Protein AF-A0A662R230-F1 (afdb_monomer)

Mean predicted aligned error: 6.57 Å

pLDDT: mean 85.44, std 10.99, range [40.38, 94.94]

Secondary structure (DSSP, 8-state):
--------HHHHHHHHHHHHHHHHHHHHHTS-TT-EE-SS-EEPHHHH--HHHHHHHHHHHHHHHHHHHHHHHHTT-GGGHHHHHHHHHHHT-

Foldseek 3Di:
DPPPDDDDPLLVVLVVQLCVLVVVLVVVVVADPQADDDPVDGHGPCNVDDPVNVVVNVVSVLSNLVSVLVNVVVVVDPVCPVVNVVSVVVNVD

Sequence (93 aa):
MTREFQLDKEKIELLLKMVDNASSLEKHRSMPRYGWETKDRIIKQSEIYDELKAKEIMDQALKTLDAVYAFFKSLNMVELEDVLVEMERCLKR

Structure (mmCIF, N/CA/C/O backbone):
data_AF-A0A662R230-F1
#
_entry.id   AF-A0A662R230-F1
#
loop_
_atom_site.group_PDB
_atom_site.id
_atom_site.type_symbol
_atom_site.label_atom_id
_atom_site.label_alt_id
_atom_site.label_comp_id
_atom_site.label_asym_id
_atom_site.label_entity_id
_atom_site.label_seq_id
_atom_site.pdbx_PDB_ins_code
_atom_site.Cartn_x
_atom_site.Cartn_y
_atom_site.Cartn_z
_atom_site.occupancy
_atom_site.B_iso_or_equiv
_atom_site.auth_seq_id
_atom_site.auth_comp_id
_atom_site.auth_asym_id
_atom_site.auth_atom_id
_atom_site.pdbx_PDB_model_num
ATOM 1 N N . MET A 1 1 ? 4.257 -8.765 30.089 1.00 40.38 1 MET A N 1
ATOM 2 C CA . MET A 1 1 ? 2.881 -9.099 29.669 1.00 40.38 1 MET A CA 1
ATOM 3 C C . MET A 1 1 ? 2.806 -8.936 28.166 1.00 40.38 1 MET A C 1
ATOM 5 O O . MET A 1 1 ? 2.864 -7.810 27.689 1.00 40.38 1 MET A O 1
ATOM 9 N N . THR A 1 2 ? 2.757 -10.036 27.426 1.00 49.69 2 THR A N 1
ATOM 10 C CA . THR A 1 2 ? 2.472 -10.013 25.989 1.00 49.69 2 THR A CA 1
ATOM 11 C C . THR A 1 2 ? 0.992 -9.664 25.853 1.00 49.69 2 THR A C 1
ATOM 13 O O . THR A 1 2 ? 0.147 -10.429 26.307 1.00 49.69 2 THR A O 1
ATOM 16 N N . ARG A 1 3 ? 0.661 -8.473 25.342 1.00 59.19 3 ARG A N 1
ATOM 17 C CA . ARG A 1 3 ? -0.726 -8.168 24.966 1.00 59.19 3 ARG A CA 1
ATOM 18 C C . ARG A 1 3 ? -1.029 -9.011 23.732 1.00 59.19 3 ARG A C 1
ATOM 20 O O . ARG A 1 3 ? -0.465 -8.752 22.673 1.00 59.19 3 ARG A O 1
ATOM 27 N N . GLU A 1 4 ? -1.852 -10.042 23.878 1.00 63.50 4 GLU A N 1
ATOM 28 C CA . GLU A 1 4 ? -2.386 -10.758 22.723 1.00 63.50 4 GLU A CA 1
ATOM 29 C C . GLU A 1 4 ? -3.310 -9.802 21.965 1.00 63.50 4 GLU A C 1
ATOM 31 O O . GLU A 1 4 ? -4.352 -9.384 22.471 1.00 63.50 4 GLU A O 1
ATOM 36 N N . PHE A 1 5 ? -2.893 -9.397 20.766 1.00 67.62 5 PHE A N 1
ATOM 37 C CA . PHE A 1 5 ? -3.742 -8.620 19.876 1.00 67.62 5 PHE A CA 1
ATOM 38 C C . PHE A 1 5 ? -4.823 -9.540 19.317 1.00 67.62 5 PHE A C 1
ATOM 40 O O . PHE A 1 5 ? -4.542 -10.415 18.499 1.00 67.62 5 PHE A O 1
ATOM 47 N N . GLN A 1 6 ? -6.067 -9.337 19.748 1.00 78.75 6 GLN A N 1
ATOM 48 C CA . GLN A 1 6 ? -7.203 -9.969 19.091 1.00 78.75 6 GLN A CA 1
ATOM 49 C C . GLN A 1 6 ? -7.450 -9.264 17.757 1.00 78.75 6 GLN A C 1
ATOM 51 O O . GLN A 1 6 ? -7.877 -8.110 17.712 1.00 78.75 6 GLN A O 1
ATOM 56 N N . LEU A 1 7 ? -7.128 -9.958 16.668 1.00 87.12 7 LEU A N 1
ATOM 57 C CA . LEU A 1 7 ? -7.421 -9.505 15.315 1.00 87.12 7 LEU A CA 1
ATOM 58 C C . LEU A 1 7 ? -8.821 -9.981 14.936 1.00 87.12 7 LEU A C 1
ATOM 60 O O . LEU A 1 7 ? -9.076 -11.181 14.838 1.00 87.12 7 LEU A O 1
ATOM 64 N N . ASP A 1 8 ? -9.725 -9.033 14.725 1.00 90.44 8 ASP A N 1
ATOM 65 C CA . ASP A 1 8 ? -11.010 -9.313 14.098 1.00 90.44 8 ASP A CA 1
ATOM 66 C C . ASP A 1 8 ? -10.855 -9.489 12.579 1.00 90.44 8 ASP A C 1
ATOM 68 O O . ASP A 1 8 ? -9.788 -9.286 11.989 1.00 90.44 8 ASP A O 1
ATOM 72 N N . LYS A 1 9 ? -11.949 -9.900 11.937 1.00 92.19 9 LYS A N 1
ATOM 73 C CA . LYS A 1 9 ? -11.986 -10.152 10.497 1.00 92.19 9 LYS A CA 1
ATOM 74 C C . LYS A 1 9 ? -11.549 -8.929 9.682 1.00 92.19 9 LYS A C 1
ATOM 76 O O . LYS A 1 9 ? -10.798 -9.089 8.727 1.00 92.19 9 LYS A O 1
ATOM 81 N N . GLU A 1 10 ? -11.972 -7.729 10.073 1.00 92.00 10 GLU A N 1
ATOM 82 C CA . GLU A 1 10 ? -11.638 -6.488 9.363 1.00 92.00 10 GLU A CA 1
ATOM 83 C C . GLU A 1 10 ? -10.132 -6.205 9.413 1.00 92.00 10 GLU A C 1
ATOM 85 O O . GLU A 1 10 ? -9.511 -5.907 8.392 1.00 92.00 10 GLU A O 1
ATOM 90 N N . LYS A 1 11 ? -9.509 -6.378 10.584 1.00 93.00 11 LYS A N 1
ATOM 91 C CA . LYS A 1 11 ? -8.057 -6.239 10.750 1.00 93.00 11 LYS A CA 1
ATOM 92 C C . LYS A 1 11 ? -7.285 -7.270 9.933 1.00 93.00 11 LYS A C 1
ATOM 94 O O . LYS A 1 11 ? -6.275 -6.925 9.323 1.00 93.00 11 LYS A O 1
ATOM 99 N N . ILE A 1 12 ? -7.761 -8.515 9.882 1.00 93.62 12 ILE A N 1
ATOM 100 C CA . ILE A 1 12 ? -7.159 -9.565 9.047 1.00 93.62 12 ILE A CA 1
ATOM 101 C C . ILE A 1 12 ? -7.266 -9.201 7.561 1.00 93.62 12 ILE A C 1
ATOM 103 O O . ILE A 1 12 ? -6.284 -9.323 6.834 1.00 93.62 12 ILE A O 1
ATOM 107 N N . GLU A 1 13 ? -8.417 -8.706 7.105 1.00 94.81 13 GLU A N 1
ATOM 108 C CA . GLU A 1 13 ? -8.601 -8.265 5.717 1.00 94.81 13 GLU A CA 1
ATOM 109 C C . GLU A 1 13 ? -7.658 -7.116 5.341 1.00 94.81 13 GLU A C 1
ATOM 111 O O . GLU A 1 13 ? -7.122 -7.097 4.231 1.00 94.81 13 GLU A O 1
ATOM 116 N N . LEU A 1 14 ? -7.408 -6.179 6.259 1.00 94.50 14 LEU A N 1
ATOM 117 C CA . LEU A 1 14 ? -6.428 -5.112 6.049 1.00 94.50 14 LEU A CA 1
ATOM 118 C C . LEU A 1 14 ? -5.007 -5.669 5.915 1.00 94.50 14 LEU A C 1
ATOM 120 O O . LEU A 1 14 ? -4.291 -5.267 5.000 1.00 94.50 14 LEU A O 1
ATOM 124 N N . LEU A 1 15 ? -4.614 -6.628 6.759 1.00 94.00 15 LEU A N 1
ATOM 125 C CA . LEU A 1 15 ? -3.309 -7.291 6.653 1.00 94.00 15 LEU A CA 1
ATOM 126 C C . LEU A 1 15 ? -3.154 -8.048 5.327 1.00 94.00 15 LEU A C 1
ATOM 128 O O . LEU A 1 15 ? -2.112 -7.942 4.686 1.00 94.00 15 LEU A O 1
ATOM 132 N N . LEU A 1 16 ? -4.192 -8.760 4.879 1.00 94.44 16 LEU A N 1
ATOM 133 C CA . LEU A 1 16 ? -4.179 -9.445 3.581 1.00 94.44 16 LEU A CA 1
ATOM 134 C C . LEU A 1 16 ? -4.015 -8.449 2.427 1.00 94.44 16 LEU A C 1
ATOM 136 O O . LEU A 1 16 ? -3.143 -8.632 1.581 1.00 94.44 16 LEU A O 1
ATOM 140 N N . LYS A 1 17 ? -4.761 -7.335 2.447 1.00 93.06 17 LYS A N 1
ATOM 141 C CA . LYS A 1 17 ? -4.602 -6.255 1.461 1.00 93.06 17 LYS A CA 1
ATOM 142 C C . LYS A 1 17 ? -3.184 -5.688 1.449 1.00 93.06 17 LYS A C 1
ATOM 144 O O . LYS A 1 17 ? -2.669 -5.395 0.371 1.00 93.06 17 LYS A O 1
ATOM 149 N N . MET A 1 18 ? -2.542 -5.521 2.606 1.00 93.44 18 MET A N 1
ATOM 150 C CA . MET A 1 18 ? -1.148 -5.068 2.650 1.00 93.44 18 MET A CA 1
ATOM 151 C C . MET A 1 18 ? -0.221 -6.055 1.947 1.00 93.44 18 MET A C 1
ATOM 153 O O . MET A 1 18 ? 0.571 -5.637 1.109 1.00 93.44 18 MET A O 1
ATOM 157 N N . VAL A 1 19 ? -0.331 -7.349 2.263 1.00 92.38 19 VAL A N 1
ATOM 158 C CA . VAL A 1 19 ? 0.520 -8.399 1.681 1.00 92.38 19 VAL A CA 1
ATOM 159 C C . VAL A 1 19 ? 0.340 -8.471 0.166 1.00 92.38 19 VAL A C 1
ATOM 161 O O . VAL A 1 19 ? 1.329 -8.481 -0.569 1.00 92.38 19 VAL A O 1
ATOM 164 N N . ASP A 1 20 ? -0.905 -8.452 -0.310 1.00 89.88 20 ASP A N 1
ATOM 165 C CA . ASP A 1 20 ? -1.210 -8.538 -1.738 1.00 89.88 20 ASP A CA 1
ATOM 166 C C . ASP A 1 20 ? -0.577 -7.379 -2.518 1.00 89.88 20 ASP A C 1
ATOM 168 O O . ASP A 1 20 ? 0.095 -7.601 -3.527 1.00 89.88 20 ASP A O 1
ATOM 172 N N . ASN A 1 21 ? -0.717 -6.146 -2.022 1.00 87.31 21 ASN A N 1
ATOM 173 C CA . ASN A 1 21 ? -0.163 -4.976 -2.702 1.00 87.31 21 ASN A CA 1
ATOM 174 C C . ASN A 1 21 ? 1.368 -4.868 -2.537 1.00 87.31 21 ASN A C 1
ATOM 176 O O . ASN A 1 21 ? 2.067 -4.568 -3.506 1.00 87.31 21 ASN A O 1
ATOM 180 N N . ALA A 1 22 ? 1.914 -5.174 -1.355 1.00 88.62 22 ALA A N 1
ATOM 181 C CA . ALA A 1 22 ? 3.352 -5.100 -1.091 1.00 88.62 22 ALA A CA 1
ATOM 182 C C . ALA A 1 22 ? 4.150 -6.155 -1.871 1.00 88.62 22 ALA A C 1
ATOM 184 O O . ALA A 1 22 ? 5.220 -5.850 -2.399 1.00 88.62 22 ALA A O 1
ATOM 185 N N . SER A 1 23 ? 3.619 -7.374 -2.010 1.00 86.62 23 SER A N 1
ATOM 186 C CA . SER A 1 23 ? 4.291 -8.460 -2.739 1.00 86.62 23 SER A CA 1
ATOM 187 C C . SER A 1 23 ? 4.553 -8.116 -4.211 1.00 86.62 23 SER A C 1
ATOM 189 O O . SER A 1 23 ? 5.559 -8.534 -4.788 1.00 86.62 23 SER A O 1
ATOM 191 N N . SER A 1 24 ? 3.677 -7.314 -4.825 1.00 81.44 24 SER A N 1
ATOM 192 C CA . SER A 1 24 ? 3.877 -6.795 -6.179 1.00 81.44 24 SER A CA 1
ATOM 193 C C . SER A 1 24 ? 5.041 -5.800 -6.236 1.00 81.44 24 SER A C 1
ATOM 195 O O . SER A 1 24 ? 5.897 -5.890 -7.117 1.00 81.44 24 SER A O 1
ATOM 197 N N . LEU A 1 25 ? 5.145 -4.908 -5.246 1.00 84.06 25 LEU A N 1
ATOM 198 C CA . LEU A 1 25 ? 6.222 -3.916 -5.148 1.00 84.06 25 LEU A CA 1
ATOM 199 C C . LEU A 1 25 ? 7.591 -4.564 -4.904 1.00 84.06 25 LEU A C 1
ATOM 201 O O . LEU A 1 25 ? 8.600 -4.120 -5.455 1.00 84.06 25 LEU A O 1
ATOM 205 N N . GLU A 1 26 ? 7.651 -5.648 -4.130 1.00 84.38 26 GLU A N 1
ATOM 206 C CA . GLU A 1 26 ? 8.902 -6.374 -3.883 1.00 84.38 26 GLU A CA 1
ATOM 207 C C . GLU A 1 26 ? 9.509 -6.965 -5.162 1.00 84.38 26 GLU A C 1
ATOM 209 O O . GLU A 1 26 ? 10.733 -6.951 -5.325 1.00 84.38 26 GLU A O 1
ATOM 214 N N . LYS A 1 27 ? 8.674 -7.389 -6.122 1.00 79.88 27 LYS A N 1
ATOM 215 C CA . LYS A 1 27 ? 9.132 -7.857 -7.444 1.00 79.88 27 LYS A CA 1
ATOM 216 C C . LYS A 1 27 ? 9.833 -6.763 -8.250 1.00 79.88 27 LYS A C 1
ATOM 218 O O . LYS A 1 27 ? 10.646 -7.068 -9.115 1.00 79.88 27 LYS A O 1
ATOM 223 N N . HIS A 1 28 ? 9.550 -5.491 -7.975 1.00 74.81 28 HIS A N 1
ATOM 224 C CA . HIS A 1 28 ? 10.268 -4.379 -8.596 1.00 74.81 28 HIS A CA 1
ATOM 225 C C . HIS A 1 28 ? 11.625 -4.128 -7.937 1.00 74.81 28 HIS A C 1
ATOM 227 O O . HIS A 1 28 ? 12.577 -3.741 -8.610 1.00 74.81 28 HIS A O 1
ATOM 233 N N . ARG A 1 29 ? 11.765 -4.416 -6.639 1.00 66.06 29 ARG A N 1
ATOM 234 C CA . ARG A 1 29 ? 13.043 -4.294 -5.922 1.00 66.06 29 ARG A CA 1
ATOM 235 C C . ARG A 1 29 ? 14.051 -5.377 -6.316 1.00 66.06 29 ARG A C 1
ATOM 237 O O . ARG A 1 29 ? 15.254 -5.142 -6.212 1.00 66.06 29 ARG A O 1
ATOM 244 N N . SER A 1 30 ? 13.580 -6.539 -6.771 1.00 58.97 30 SER A N 1
ATOM 245 C CA . SER A 1 30 ? 14.442 -7.574 -7.355 1.00 58.97 30 SER A CA 1
ATOM 246 C C . SER A 1 30 ? 14.937 -7.219 -8.763 1.00 58.97 30 SER A C 1
ATOM 248 O O . SER A 1 30 ? 15.824 -7.902 -9.276 1.00 58.97 30 SER A O 1
ATOM 250 N N . MET A 1 31 ? 14.444 -6.130 -9.372 1.00 65.38 31 MET A N 1
ATOM 251 C CA . MET A 1 31 ? 15.023 -5.593 -10.601 1.00 65.38 31 MET A CA 1
ATOM 252 C C . MET A 1 31 ? 16.276 -4.743 -10.291 1.00 65.38 31 MET A C 1
ATOM 254 O O . MET A 1 31 ? 16.247 -3.878 -9.412 1.00 65.38 31 MET A O 1
ATOM 258 N N . PRO A 1 32 ? 17.396 -4.955 -11.003 1.00 62.16 32 PRO A N 1
ATOM 259 C CA . PRO A 1 32 ? 18.653 -4.271 -10.737 1.00 62.16 32 PRO A CA 1
ATOM 260 C C . PRO A 1 32 ? 18.565 -2.751 -10.944 1.00 62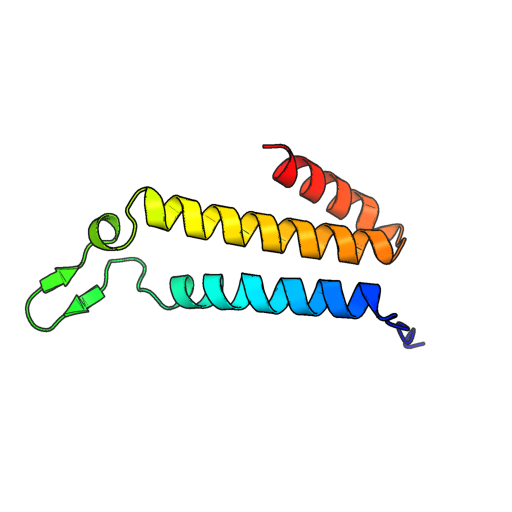.16 32 PRO A C 1
ATOM 262 O O . PRO A 1 32 ? 18.055 -2.245 -11.944 1.00 62.16 32 PRO A O 1
ATOM 265 N N . ARG A 1 33 ? 19.156 -2.008 -9.997 1.00 66.44 33 ARG A N 1
ATOM 266 C CA . ARG A 1 33 ? 19.203 -0.531 -9.965 1.00 66.44 33 ARG A CA 1
ATOM 267 C C . ARG A 1 33 ? 19.983 0.122 -11.113 1.00 66.44 33 ARG A C 1
ATOM 269 O O . ARG A 1 33 ? 19.946 1.338 -11.232 1.00 66.44 33 ARG A O 1
ATOM 276 N N . TYR A 1 34 ? 20.671 -0.653 -11.943 1.00 69.12 34 TYR A N 1
ATOM 277 C CA . TYR A 1 34 ? 21.464 -0.144 -13.067 1.00 69.12 34 TYR A CA 1
ATOM 278 C C . TYR A 1 34 ? 20.993 -0.690 -14.421 1.00 69.12 34 TYR A C 1
ATOM 280 O O . TYR A 1 34 ? 21.670 -0.512 -15.429 1.00 69.12 34 TYR A O 1
ATOM 288 N N . GLY A 1 35 ? 19.806 -1.307 -14.452 1.00 69.75 35 GLY A N 1
ATOM 289 C CA . GLY A 1 35 ? 19.298 -2.000 -15.629 1.00 69.75 35 GLY A CA 1
ATOM 290 C C . GLY A 1 35 ? 19.583 -3.499 -15.597 1.00 69.75 35 GLY A C 1
ATOM 291 O O . GLY A 1 35 ? 20.371 -3.976 -14.783 1.00 69.75 35 GLY A O 1
ATOM 292 N N . TRP A 1 36 ? 18.896 -4.246 -16.458 1.00 79.38 36 TRP A N 1
ATOM 293 C CA . TRP A 1 36 ? 18.983 -5.705 -16.524 1.00 79.38 36 TRP A CA 1
ATOM 294 C C . TRP A 1 36 ? 20.032 -6.128 -17.550 1.00 79.38 36 TRP A C 1
ATOM 296 O O . TRP A 1 36 ? 19.866 -5.878 -18.745 1.00 79.38 36 TRP A O 1
ATOM 306 N N . GLU A 1 37 ? 21.115 -6.759 -17.097 1.00 81.00 37 GLU A N 1
ATOM 307 C CA . GLU A 1 37 ? 22.129 -7.311 -17.993 1.00 81.00 37 GLU A CA 1
ATOM 308 C C . GLU A 1 37 ? 21.582 -8.565 -18.685 1.00 81.00 37 GLU A C 1
ATOM 310 O O . GLU A 1 37 ? 21.164 -9.533 -18.049 1.00 81.00 37 GLU A O 1
ATOM 315 N N . THR A 1 38 ? 21.547 -8.530 -20.012 1.00 82.25 38 THR A N 1
ATOM 316 C CA . THR A 1 38 ? 21.266 -9.693 -20.856 1.00 82.25 38 THR A CA 1
ATOM 317 C C . THR A 1 38 ? 22.532 -10.081 -21.610 1.00 82.25 38 THR A C 1
ATOM 319 O O . THR A 1 38 ? 23.503 -9.329 -21.623 1.00 82.25 38 THR A O 1
ATOM 322 N N . LYS A 1 39 ? 22.514 -11.238 -22.283 1.00 84.38 39 LYS A N 1
ATOM 323 C CA . LYS A 1 39 ? 23.650 -11.717 -23.084 1.00 84.38 39 LYS A CA 1
ATOM 324 C C . LYS A 1 39 ? 24.116 -10.701 -24.142 1.00 84.38 39 LYS A C 1
ATOM 326 O O . LYS A 1 39 ? 25.300 -10.672 -24.456 1.00 84.38 39 LYS A O 1
ATOM 331 N N . ASP A 1 40 ? 23.196 -9.883 -24.658 1.00 85.50 40 ASP A N 1
ATOM 332 C CA . ASP A 1 40 ? 23.451 -9.000 -25.801 1.00 85.50 40 ASP A CA 1
ATOM 333 C C . ASP A 1 40 ? 23.592 -7.520 -25.411 1.00 85.50 40 ASP A C 1
ATOM 335 O O . ASP A 1 40 ? 24.309 -6.772 -26.075 1.00 85.50 40 ASP A O 1
ATOM 339 N N . ARG A 1 41 ? 22.897 -7.067 -24.355 1.00 87.00 41 ARG A N 1
ATOM 340 C CA . ARG A 1 41 ? 22.945 -5.671 -23.880 1.00 87.00 41 ARG A CA 1
ATOM 341 C C . ARG A 1 41 ? 22.408 -5.491 -22.461 1.00 87.00 41 ARG A C 1
ATOM 343 O O . ARG A 1 41 ? 21.692 -6.341 -21.935 1.00 87.00 41 ARG A O 1
ATOM 350 N N . ILE A 1 42 ? 22.662 -4.322 -21.880 1.00 84.31 42 ILE A N 1
ATOM 351 C CA . ILE A 1 42 ? 21.995 -3.864 -20.655 1.00 84.31 42 ILE A CA 1
ATOM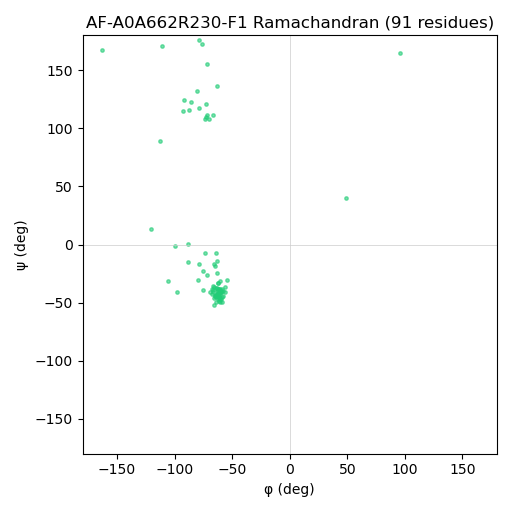 352 C C . ILE A 1 42 ? 20.677 -3.176 -21.037 1.00 84.31 42 ILE A C 1
ATOM 354 O O . ILE A 1 42 ? 20.683 -2.209 -21.800 1.00 84.31 42 ILE A O 1
ATOM 358 N N . ILE A 1 43 ? 19.556 -3.662 -20.501 1.00 85.44 43 ILE A N 1
ATOM 359 C CA . ILE A 1 43 ? 18.240 -3.014 -20.601 1.00 85.44 43 ILE A CA 1
ATOM 360 C C . ILE A 1 43 ? 18.200 -1.875 -19.582 1.00 85.44 43 ILE A C 1
ATOM 362 O O . ILE A 1 43 ? 18.297 -2.126 -18.379 1.00 85.44 43 ILE A O 1
ATOM 366 N N . LYS A 1 44 ? 18.059 -0.625 -20.033 1.00 85.00 44 LYS A N 1
ATOM 367 C CA . LYS A 1 44 ? 18.044 0.544 -19.139 1.00 85.00 44 LYS A CA 1
ATOM 368 C C . LYS A 1 44 ? 16.749 0.606 -18.333 1.00 85.00 44 LYS A C 1
ATOM 370 O O . LYS A 1 44 ? 15.703 0.156 -18.782 1.00 85.00 44 LYS A O 1
ATOM 375 N N . GLN A 1 45 ? 16.780 1.263 -17.176 1.00 81.38 45 GLN A N 1
ATOM 376 C CA . GLN A 1 45 ? 15.579 1.467 -16.353 1.00 81.38 45 GLN A CA 1
ATOM 377 C C . GLN A 1 45 ? 14.440 2.162 -17.105 1.00 81.38 45 GLN A C 1
ATOM 379 O O . GLN A 1 45 ? 13.290 1.787 -16.927 1.00 81.38 45 GLN A O 1
ATOM 384 N N . SER A 1 46 ? 14.754 3.117 -17.982 1.00 83.44 46 SER A N 1
ATOM 385 C CA . SER A 1 46 ? 13.766 3.805 -18.824 1.00 83.44 46 SER A CA 1
ATOM 386 C C . SER A 1 46 ? 13.074 2.893 -19.844 1.00 83.44 46 SER A C 1
ATOM 388 O O . SER A 1 46 ? 12.050 3.269 -20.391 1.00 83.44 46 SER A O 1
ATOM 390 N N . GLU A 1 47 ? 13.649 1.723 -20.142 1.00 83.88 47 GLU A N 1
ATOM 391 C CA . GLU A 1 47 ? 13.029 0.695 -20.993 1.00 83.88 47 GLU A CA 1
ATOM 392 C C . GLU A 1 47 ? 12.154 -0.274 -20.174 1.00 83.88 47 GLU A C 1
ATOM 394 O O . GLU A 1 47 ? 11.369 -1.020 -20.746 1.00 83.88 47 GLU A O 1
ATOM 399 N N . ILE A 1 48 ? 12.304 -0.282 -18.844 1.00 79.69 48 ILE A N 1
ATOM 400 C CA . ILE A 1 48 ? 11.573 -1.151 -17.906 1.00 79.69 48 ILE A CA 1
ATOM 401 C C . ILE A 1 48 ? 10.388 -0.398 -17.284 1.00 79.69 48 ILE A C 1
ATOM 403 O O . ILE A 1 48 ? 9.312 -0.965 -17.104 1.00 79.69 48 ILE A O 1
ATOM 407 N N . TYR A 1 49 ? 10.599 0.872 -16.940 1.00 84.56 49 TYR A N 1
ATOM 408 C CA . TYR A 1 49 ? 9.632 1.741 -16.283 1.00 84.56 49 TYR A CA 1
ATOM 409 C C . TYR A 1 49 ? 9.217 2.854 -17.240 1.00 84.56 49 TYR A C 1
ATOM 411 O O . TYR A 1 49 ? 9.823 3.927 -17.267 1.00 84.56 49 TYR A O 1
ATOM 419 N N . ASP A 1 50 ? 8.184 2.585 -18.031 1.00 87.69 50 ASP A N 1
ATOM 420 C CA . ASP A 1 50 ? 7.450 3.636 -18.726 1.00 87.69 50 ASP A CA 1
ATOM 421 C C . ASP A 1 50 ? 6.475 4.345 -17.766 1.00 87.69 50 ASP A C 1
ATOM 423 O O . ASP A 1 50 ? 6.338 3.985 -16.592 1.00 87.69 50 ASP A O 1
ATOM 427 N N . GLU A 1 51 ? 5.802 5.386 -18.256 1.00 90.31 51 GLU A N 1
ATOM 428 C CA . GLU A 1 51 ? 4.845 6.161 -17.460 1.00 90.31 51 GLU 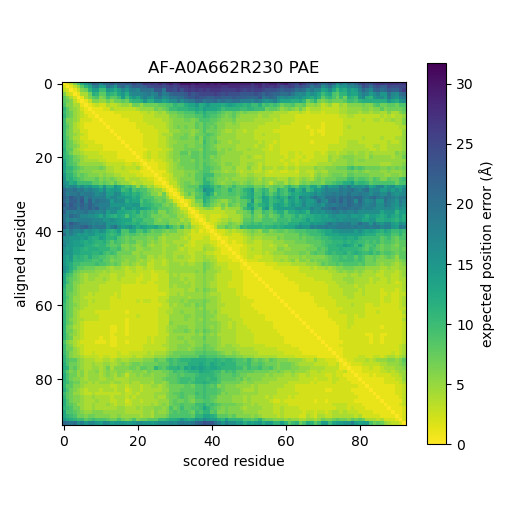A CA 1
ATOM 429 C C . GLU A 1 5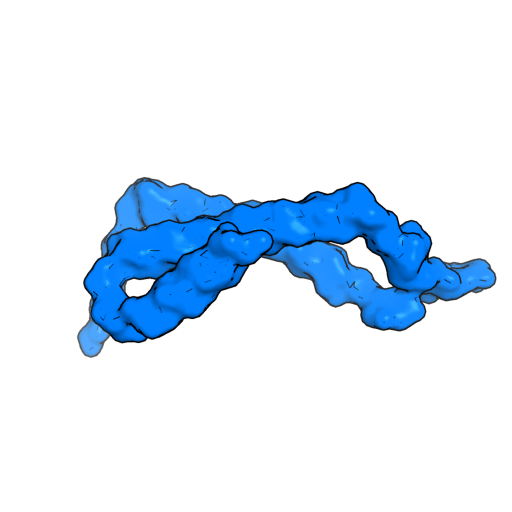1 ? 3.707 5.288 -16.911 1.00 90.31 51 GLU A C 1
ATOM 431 O O . GLU A 1 51 ? 3.299 5.445 -15.759 1.00 90.31 51 GLU A O 1
ATOM 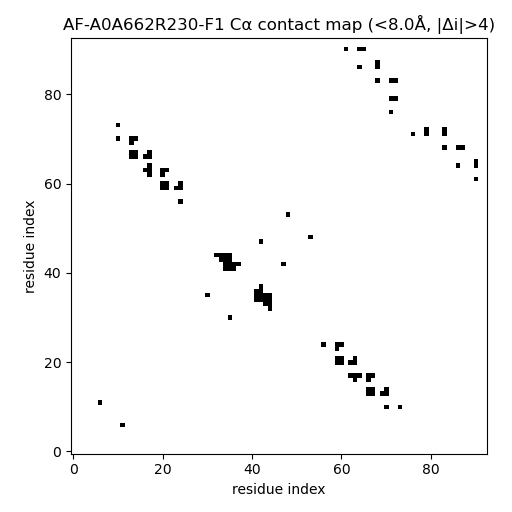436 N N . LEU A 1 52 ? 3.228 4.327 -17.707 1.00 90.38 52 LEU A N 1
ATOM 437 C CA . LEU A 1 52 ? 2.148 3.431 -17.313 1.00 90.38 52 LEU A CA 1
ATOM 438 C C . LEU A 1 52 ? 2.585 2.523 -16.161 1.00 90.38 52 LEU A C 1
ATOM 440 O O . LEU A 1 52 ? 1.867 2.389 -15.169 1.00 90.38 52 LEU A O 1
ATOM 444 N N . LYS A 1 53 ? 3.775 1.930 -16.267 1.00 87.19 53 LYS A N 1
ATOM 445 C CA . LYS A 1 53 ? 4.324 1.042 -15.249 1.00 87.19 53 LYS A CA 1
ATOM 446 C C . LYS A 1 53 ? 4.682 1.802 -13.982 1.00 87.19 53 LYS A C 1
ATOM 448 O O . LYS A 1 53 ? 4.399 1.320 -12.889 1.00 87.19 53 LYS A O 1
ATOM 453 N N . ALA A 1 54 ? 5.254 2.997 -14.116 1.00 87.94 54 ALA A N 1
ATOM 454 C CA . ALA A 1 54 ? 5.515 3.875 -12.983 1.00 87.94 54 ALA A CA 1
ATOM 455 C C . ALA A 1 54 ? 4.214 4.224 -12.246 1.00 87.94 54 ALA A C 1
ATOM 457 O O . ALA A 1 54 ? 4.156 4.108 -11.022 1.00 87.94 54 ALA A O 1
ATOM 458 N N . LYS A 1 55 ? 3.152 4.568 -12.983 1.00 91.31 55 LYS A N 1
ATOM 459 C CA . LYS A 1 55 ? 1.831 4.834 -12.409 1.00 91.31 55 LYS A CA 1
ATOM 460 C C . LYS A 1 55 ? 1.263 3.616 -11.682 1.00 91.31 55 LYS A C 1
ATOM 462 O O . LYS A 1 55 ? 0.833 3.748 -10.545 1.00 91.31 55 LYS A O 1
ATOM 467 N N . GLU A 1 56 ? 1.314 2.433 -12.292 1.00 90.50 56 GLU A N 1
ATOM 468 C CA . GLU A 1 56 ? 0.830 1.192 -11.672 1.00 90.50 56 GLU A CA 1
ATOM 469 C C . GLU A 1 56 ? 1.537 0.901 -10.335 1.00 90.50 56 GLU A C 1
ATOM 471 O O . GLU A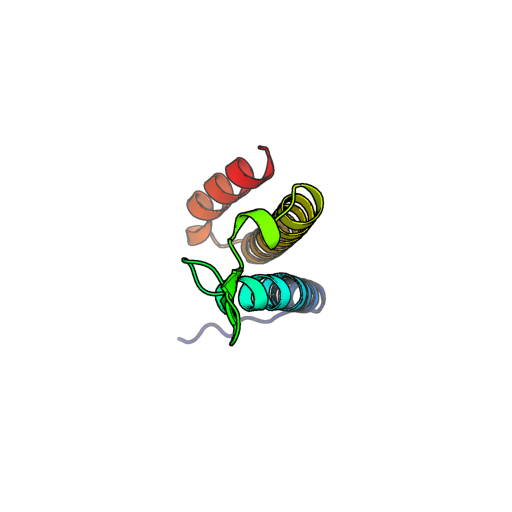 1 56 ? 0.888 0.560 -9.345 1.00 90.50 56 GLU A O 1
ATOM 476 N N . ILE A 1 57 ? 2.862 1.073 -10.294 1.00 89.44 57 ILE A N 1
ATOM 477 C CA . ILE A 1 57 ? 3.672 0.889 -9.082 1.00 89.44 57 ILE A CA 1
ATOM 478 C C . ILE A 1 57 ? 3.278 1.910 -8.012 1.00 89.44 57 ILE A C 1
ATOM 480 O O . ILE A 1 57 ? 3.101 1.543 -6.851 1.00 89.44 57 ILE A O 1
ATOM 484 N N . MET A 1 58 ? 3.109 3.179 -8.390 1.00 90.94 58 MET A N 1
ATOM 485 C CA . MET A 1 58 ? 2.682 4.228 -7.461 1.00 90.94 58 MET A CA 1
ATOM 486 C C . MET A 1 58 ? 1.275 3.964 -6.913 1.00 90.94 58 MET A C 1
ATOM 488 O O . MET A 1 58 ? 1.068 4.066 -5.706 1.00 90.94 58 MET A O 1
ATOM 492 N N . ASP A 1 59 ? 0.335 3.539 -7.758 1.00 91.12 59 ASP A N 1
ATOM 493 C CA . ASP A 1 59 ? -1.025 3.185 -7.343 1.00 91.12 59 ASP A CA 1
ATOM 494 C C . ASP A 1 59 ? -1.018 2.005 -6.352 1.00 91.12 59 ASP A C 1
ATOM 496 O O . ASP A 1 59 ? -1.746 2.016 -5.357 1.00 91.12 59 ASP A O 1
ATOM 500 N N . GLN A 1 60 ? -0.180 0.986 -6.580 1.00 90.81 60 GLN A N 1
ATOM 501 C CA . GLN A 1 60 ? -0.002 -0.140 -5.650 1.00 90.81 60 GLN A CA 1
ATOM 502 C C . GLN A 1 60 ? 0.647 0.299 -4.328 1.00 90.81 60 GLN A C 1
ATOM 504 O O . GLN A 1 60 ? 0.232 -0.149 -3.255 1.00 90.81 60 GLN A O 1
ATOM 509 N N . ALA A 1 61 ? 1.627 1.204 -4.381 1.00 91.69 61 ALA A N 1
ATOM 510 C CA . ALA A 1 61 ? 2.260 1.771 -3.193 1.00 91.69 61 ALA A CA 1
ATOM 511 C C . ALA A 1 61 ? 1.262 2.566 -2.341 1.00 91.69 61 ALA A C 1
ATOM 513 O O . ALA A 1 61 ? 1.207 2.368 -1.127 1.00 91.69 61 ALA A O 1
ATOM 514 N N . LEU A 1 62 ? 0.418 3.388 -2.970 1.00 92.75 62 LEU A N 1
ATOM 515 C CA . LEU A 1 62 ? -0.634 4.139 -2.283 1.00 92.75 62 LEU A CA 1
ATOM 516 C C . LEU A 1 62 ? -1.678 3.213 -1.652 1.00 92.75 62 LEU A C 1
ATOM 518 O O . LEU A 1 62 ? -2.016 3.396 -0.488 1.00 92.75 62 LEU A O 1
ATOM 522 N N . LYS A 1 63 ? -2.126 2.170 -2.363 1.00 92.75 63 LYS A N 1
ATOM 523 C CA . LYS A 1 63 ? -3.041 1.156 -1.801 1.00 92.75 63 LYS A CA 1
ATOM 524 C C . LYS A 1 63 ? -2.439 0.423 -0.605 1.00 92.75 63 LYS A C 1
ATOM 526 O O . LYS A 1 63 ? -3.145 0.134 0.358 1.00 92.75 63 LYS A O 1
ATOM 531 N N . THR A 1 64 ? -1.140 0.130 -0.658 1.00 94.25 64 THR A N 1
ATOM 532 C CA . THR A 1 64 ? -0.423 -0.473 0.473 1.00 94.25 64 THR A CA 1
ATOM 533 C C . THR A 1 64 ? -0.409 0.488 1.658 1.00 94.25 64 THR A C 1
ATOM 535 O O . THR A 1 64 ? -0.780 0.096 2.760 1.00 94.25 64 THR A O 1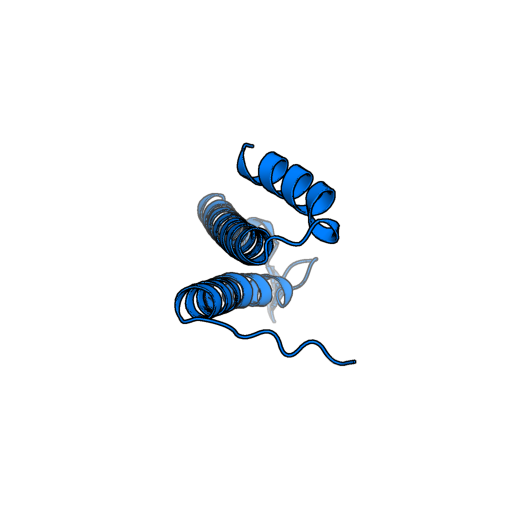
ATOM 538 N N . LEU A 1 65 ? -0.030 1.750 1.432 1.00 94.19 65 LEU A N 1
ATOM 539 C CA . LEU A 1 65 ? 0.028 2.772 2.475 1.00 94.19 65 LEU A CA 1
ATOM 540 C C . LEU A 1 65 ? -1.343 3.012 3.123 1.00 94.19 65 LEU A C 1
ATOM 542 O O . LEU A 1 65 ? -1.423 3.105 4.346 1.00 94.19 65 LEU A O 1
ATOM 546 N N . ASP A 1 66 ? -2.407 3.058 2.322 1.00 94.75 66 ASP A N 1
ATOM 547 C CA . ASP A 1 66 ? -3.787 3.204 2.791 1.00 94.75 66 ASP A CA 1
ATOM 548 C C . ASP A 1 66 ? -4.216 2.018 3.667 1.00 94.75 66 ASP A C 1
ATOM 550 O O . ASP A 1 66 ? -4.735 2.211 4.768 1.00 94.75 66 ASP A O 1
ATOM 554 N N . ALA A 1 67 ? -3.904 0.784 3.252 1.00 94.56 67 ALA A N 1
ATOM 555 C CA . ALA A 1 67 ? -4.183 -0.405 4.054 1.00 94.56 67 ALA A CA 1
ATOM 556 C C . ALA A 1 67 ? -3.433 -0.382 5.398 1.00 94.56 67 ALA A C 1
ATOM 558 O O . ALA A 1 67 ? -4.040 -0.658 6.437 1.00 94.56 67 ALA A O 1
ATOM 559 N N . VAL A 1 68 ? -2.144 -0.009 5.399 1.00 94.50 68 VAL A N 1
ATOM 560 C CA . VAL A 1 68 ? -1.338 0.143 6.627 1.00 94.50 68 VAL A CA 1
ATOM 561 C C . VAL A 1 68 ? -1.938 1.219 7.532 1.00 94.50 68 VAL A C 1
ATOM 563 O O . VAL A 1 68 ? -2.092 0.990 8.732 1.00 94.50 68 VAL A O 1
ATOM 566 N N . TYR A 1 69 ? -2.320 2.369 6.966 1.00 94.94 69 TYR A N 1
ATOM 567 C CA . TYR A 1 69 ? -2.920 3.471 7.717 1.00 94.94 69 TYR A CA 1
ATOM 568 C C . TYR A 1 69 ? -4.227 3.027 8.374 1.00 94.94 69 TYR A C 1
ATOM 570 O O . TYR A 1 69 ? -4.399 3.193 9.582 1.00 94.94 69 TYR A O 1
ATOM 578 N N . ALA A 1 70 ? -5.121 2.402 7.606 1.00 93.94 70 ALA A N 1
ATOM 579 C CA . ALA A 1 70 ? -6.395 1.901 8.102 1.00 93.94 70 ALA A CA 1
ATOM 580 C C . ALA A 1 70 ? -6.206 0.869 9.224 1.00 93.94 70 ALA A C 1
ATOM 582 O O . ALA A 1 70 ? -6.908 0.921 10.235 1.00 93.94 70 ALA A O 1
ATOM 583 N N . PHE A 1 71 ? -5.228 -0.030 9.091 1.00 94.38 71 PHE A N 1
ATOM 584 C CA . PHE A 1 71 ? -4.936 -1.021 10.122 1.00 94.38 71 PHE A CA 1
ATOM 585 C C . PHE A 1 71 ? -4.426 -0.374 11.404 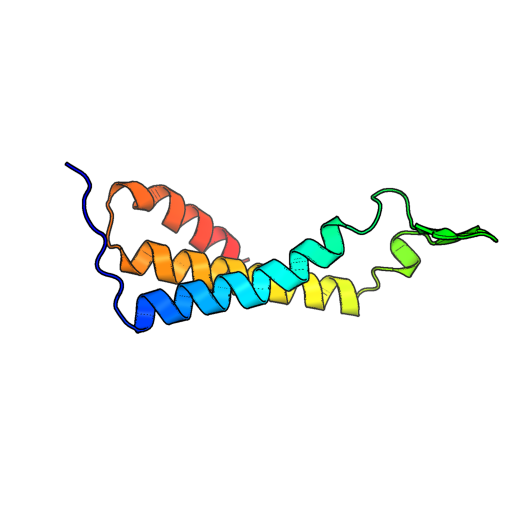1.00 94.38 71 PHE A C 1
ATOM 587 O O . PHE A 1 71 ? -5.006 -0.609 12.461 1.00 94.38 71 PHE A O 1
ATOM 594 N N . PHE A 1 72 ? -3.402 0.479 11.329 1.00 93.00 72 PHE A N 1
ATOM 595 C CA . PHE A 1 72 ? -2.867 1.151 12.514 1.00 93.00 72 PHE A CA 1
ATOM 596 C C . PHE A 1 72 ? -3.893 2.062 13.180 1.00 93.00 72 PHE A C 1
ATOM 598 O O . PHE A 1 72 ? -4.011 2.052 14.405 1.00 93.00 72 PHE A O 1
ATOM 605 N N . LYS A 1 73 ? -4.714 2.758 12.391 1.00 92.69 73 LYS A N 1
ATOM 606 C CA . LYS A 1 73 ? -5.840 3.537 12.907 1.00 92.69 73 LYS A CA 1
ATOM 607 C C . LYS A 1 73 ? -6.836 2.655 13.660 1.00 92.69 73 LYS A C 1
ATOM 609 O O . LYS A 1 73 ? -7.292 3.038 14.730 1.00 92.69 73 LYS A O 1
ATOM 614 N N . SER A 1 74 ? -7.124 1.451 13.159 1.00 91.69 74 SER A N 1
ATOM 615 C CA . SER A 1 74 ? -8.044 0.507 13.812 1.00 91.69 74 SER A CA 1
ATOM 616 C C . SER A 1 74 ? -7.549 -0.030 15.163 1.00 91.69 74 SER A C 1
ATOM 618 O O . SER A 1 74 ? -8.349 -0.573 15.928 1.00 91.69 74 SER A O 1
ATOM 620 N N . LEU A 1 75 ? -6.251 0.102 15.467 1.00 89.69 75 LEU A N 1
ATOM 621 C CA . LEU A 1 75 ? -5.684 -0.312 16.753 1.00 89.69 75 LEU A CA 1
ATOM 622 C C . LEU A 1 75 ? -5.963 0.702 17.871 1.00 89.69 75 LEU A C 1
ATOM 624 O O . LEU A 1 75 ? -5.840 0.337 19.038 1.00 89.69 75 LEU A O 1
ATOM 628 N N . ASN A 1 76 ? -6.341 1.946 17.535 1.00 85.94 76 ASN A N 1
ATOM 629 C CA . ASN A 1 76 ? -6.600 3.036 18.487 1.00 85.94 76 ASN A CA 1
ATOM 630 C C . ASN A 1 76 ? -5.476 3.214 19.530 1.00 85.94 76 ASN A C 1
ATOM 632 O O . ASN A 1 76 ? -5.733 3.437 20.714 1.00 85.94 76 ASN A O 1
ATOM 636 N N . MET A 1 77 ? -4.222 3.078 19.094 1.00 87.62 77 MET A N 1
ATOM 637 C CA . MET A 1 77 ? -3.041 3.234 19.944 1.00 87.62 77 MET A CA 1
ATOM 638 C C . MET A 1 77 ? -2.549 4.678 19.899 1.00 87.62 77 MET A C 1
ATOM 640 O O . MET A 1 77 ? -2.240 5.190 18.824 1.00 87.62 77 MET A O 1
ATOM 644 N N . VAL A 1 78 ? -2.436 5.314 21.065 1.00 88.75 78 VAL A N 1
ATOM 645 C CA . VAL A 1 78 ? -1.963 6.705 21.194 1.00 88.75 78 VAL A CA 1
ATOM 646 C C . VAL A 1 78 ? -0.521 6.838 20.699 1.00 88.75 78 VAL A C 1
ATOM 648 O O . VAL A 1 78 ? -0.153 7.828 20.082 1.00 88.75 78 VAL A O 1
ATOM 651 N N . GLU A 1 79 ? 0.287 5.795 20.881 1.00 90.94 79 GLU A N 1
ATOM 652 C CA . GLU A 1 79 ? 1.681 5.740 20.437 1.00 90.94 79 GLU A CA 1
ATOM 653 C C . GLU A 1 79 ? 1.841 5.817 18.908 1.00 90.94 79 GLU A C 1
ATOM 655 O O . GLU A 1 79 ? 2.949 6.023 18.419 1.00 90.94 79 GLU A O 1
ATOM 660 N N . LEU A 1 80 ? 0.754 5.637 18.148 1.00 92.12 80 LEU A N 1
ATOM 661 C CA . LEU A 1 80 ? 0.751 5.699 16.686 1.00 92.12 80 LEU A CA 1
ATOM 662 C C . LEU A 1 80 ? 0.245 7.039 16.137 1.00 92.12 80 LEU A C 1
ATOM 664 O O . LEU A 1 80 ? 0.234 7.203 14.921 1.00 92.12 80 LEU A O 1
ATOM 668 N N . GLU A 1 81 ? -0.167 7.993 16.975 1.00 92.69 81 GLU A N 1
ATOM 669 C CA . GLU A 1 81 ? -0.821 9.228 16.519 1.00 92.69 81 GLU A CA 1
ATOM 670 C C . GLU A 1 81 ? 0.061 10.046 15.560 1.00 92.69 81 GLU A C 1
ATOM 672 O O . GLU A 1 81 ? -0.365 10.344 14.442 1.00 92.69 81 GLU A O 1
ATOM 677 N N . ASP A 1 82 ? 1.323 10.294 15.925 1.00 93.69 82 ASP A N 1
ATOM 678 C CA . ASP A 1 82 ? 2.284 11.001 15.064 1.00 93.69 82 ASP A CA 1
ATOM 679 C C . ASP A 1 82 ? 2.515 10.268 13.733 1.00 93.69 82 ASP A C 1
ATOM 681 O O . ASP A 1 82 ? 2.576 10.879 12.663 1.00 93.69 82 ASP A O 1
ATOM 685 N N . VAL A 1 83 ? 2.594 8.933 13.780 1.00 93.19 83 VAL A N 1
ATOM 686 C CA . VAL A 1 83 ? 2.776 8.092 12.588 1.00 93.19 83 VAL A CA 1
ATOM 687 C C . VAL A 1 83 ? 1.561 8.205 11.669 1.00 93.19 83 VAL A C 1
ATOM 689 O O . VAL A 1 83 ? 1.715 8.386 10.462 1.00 93.19 83 VAL A O 1
ATOM 692 N N . LEU A 1 84 ? 0.349 8.150 12.225 1.00 94.56 84 LEU A N 1
ATOM 693 C CA . LEU A 1 84 ? -0.896 8.268 11.469 1.00 94.56 84 LEU A CA 1
ATOM 694 C C . LEU A 1 84 ? -1.035 9.642 10.802 1.00 94.56 84 LEU A C 1
ATOM 696 O O . LEU A 1 84 ? -1.492 9.706 9.660 1.00 94.56 84 LEU A O 1
ATOM 700 N N . VAL A 1 85 ? -0.606 10.721 11.464 1.00 94.62 85 VAL A N 1
ATOM 701 C CA . VAL A 1 85 ? -0.603 12.075 10.886 1.00 94.62 85 VAL A CA 1
ATOM 702 C C . VAL A 1 85 ? 0.318 12.155 9.669 1.00 94.62 85 VAL A C 1
ATOM 704 O O . VAL A 1 85 ? -0.084 12.678 8.627 1.00 94.62 85 VAL A O 1
ATOM 707 N N . GLU A 1 86 ? 1.538 11.623 9.761 1.00 93.44 86 GLU A N 1
ATOM 708 C CA . GLU A 1 86 ? 2.463 11.629 8.622 1.00 93.44 86 GLU A CA 1
ATOM 709 C C . GLU A 1 86 ? 1.965 10.746 7.471 1.00 93.44 86 GLU A C 1
ATOM 711 O O . GLU A 1 86 ? 2.009 11.154 6.309 1.00 93.44 86 GLU A O 1
ATOM 716 N N . MET A 1 87 ? 1.408 9.571 7.776 1.00 93.38 87 MET A N 1
ATOM 717 C CA . MET A 1 87 ? 0.811 8.697 6.762 1.00 93.38 87 MET A CA 1
ATOM 718 C C . MET A 1 87 ? -0.360 9.370 6.037 1.00 93.38 87 MET A C 1
ATOM 720 O O . MET A 1 87 ? -0.448 9.304 4.811 1.00 93.38 87 MET A O 1
ATOM 724 N N . GLU A 1 88 ? -1.233 10.069 6.765 1.00 93.38 88 GLU A N 1
ATOM 725 C CA . GLU A 1 88 ? -2.358 10.796 6.177 1.00 93.38 88 GLU A CA 1
ATOM 726 C C . GLU A 1 88 ? -1.889 11.933 5.253 1.00 93.38 88 GLU A C 1
ATOM 728 O O . GLU A 1 88 ? -2.476 12.156 4.192 1.00 93.38 88 GLU A O 1
ATOM 733 N N . ARG A 1 89 ? -0.803 12.633 5.606 1.00 92.69 89 ARG A N 1
ATOM 734 C CA . ARG A 1 89 ? -0.193 13.646 4.728 1.00 92.69 89 ARG A CA 1
ATOM 735 C C . ARG A 1 89 ? 0.327 13.039 3.430 1.00 92.69 89 ARG A C 1
ATOM 737 O O . ARG A 1 89 ? 0.175 13.656 2.379 1.00 92.69 89 ARG A O 1
ATOM 744 N N . CYS A 1 90 ? 0.929 11.854 3.494 1.00 89.06 90 CYS A N 1
ATOM 745 C CA . CYS A 1 90 ? 1.398 11.140 2.310 1.00 89.06 90 CYS A CA 1
ATOM 746 C C . CYS A 1 90 ? 0.248 10.701 1.393 1.00 89.06 90 CYS A C 1
ATOM 748 O O . CYS A 1 90 ? 0.408 10.765 0.180 1.00 89.06 90 CYS A O 1
ATOM 750 N N . LEU A 1 91 ? -0.900 10.303 1.952 1.00 88.62 91 LEU A N 1
ATOM 751 C CA . LEU A 1 91 ? -2.073 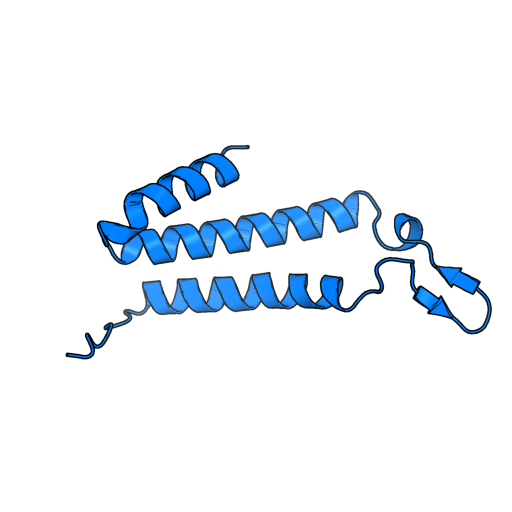9.865 1.180 1.00 88.62 91 LEU A CA 1
ATOM 752 C C . LEU A 1 91 ? -2.848 11.014 0.512 1.00 88.62 91 LEU A C 1
ATOM 754 O O . LEU A 1 91 ? -3.574 10.778 -0.446 1.00 88.62 91 LEU A O 1
ATOM 758 N N . LYS A 1 92 ? -2.720 12.248 1.014 1.00 85.12 92 LYS A N 1
ATOM 759 C CA . LYS A 1 92 ? -3.407 13.443 0.482 1.00 85.12 92 LYS A CA 1
ATOM 760 C C . LYS A 1 92 ? -2.635 14.176 -0.628 1.00 85.12 92 LYS A C 1
ATOM 762 O O . LYS A 1 92 ? -3.103 15.222 -1.078 1.00 85.12 92 LYS A O 1
ATOM 767 N N . ARG A 1 93 ? -1.452 13.688 -1.008 1.00 62.31 93 ARG A N 1
ATOM 768 C CA . ARG A 1 93 ? -0.624 14.240 -2.094 1.00 62.31 93 ARG A CA 1
ATOM 769 C C . ARG A 1 93 ? -1.027 13.670 -3.444 1.00 62.31 93 ARG A C 1
ATOM 771 O O . ARG A 1 93 ? -0.964 14.456 -4.412 1.00 62.31 93 ARG A O 1
#

Nearest PDB structures (foldseek):
  8j0o-assembly1_E  TM=7.068E-01  e=6.217E+00  Homo sapiens

Solvent-accessible surface area (backbone atoms only — not comparable to full-atom values): 5540 Å² total; per-residue (Å²): 132,85,79,79,79,84,74,52,71,67,52,49,53,28,52,50,49,27,51,62,33,45,58,59,54,52,62,56,68,76,48,57,98,84,25,49,80,51,100,89,50,70,44,48,55,73,79,73,47,45,74,68,53,48,47,52,52,50,53,35,50,51,53,22,51,51,26,51,47,54,41,56,59,73,65,73,48,77,93,43,48,72,57,50,54,54,52,52,56,65,74,76,109

Radius of gyration: 17.7 Å; Cα contacts (8 Å, |Δi|>4): 57; chains: 1; bounding box: 36×26×56 Å